Protein AF-A0A6M3LMK1-F1 (afdb_monomer_lite)

pLDDT: mean 84.91, std 10.29, range [57.12, 96.0]

Radius of gyration: 12.33 Å; chains: 1; bounding box: 28×24×35 Å

Foldseek 3Di:
DDWDWPDWDDDPPKIKIKTKDWAQDQKDKHQGVAQWFQDKDWDQPPDPDDAPDDWDFPDDPGDRHRITITGHPHTTMTMMMTIHD

Sequence (85 aa):
MASTILGETHIGGKRVSWGTFDCSSTTDEITTGLSVINNISVIVYSATAVVADEPVIYETFPKASDGITVNATTTSTGYWMAFGY

Organism: NCBI:txid1070528

Secondary structure (DSSP, 8-state):
-EEEEEEEEEETTEEEEEEEEEESSSEEEEE---SSEEEEEEE---SSS--SSPPEE--PSSBSSSEEEEE-SS-EEEEEEEEE-

Structure (mmCIF, N/CA/C/O backbone):
data_AF-A0A6M3LMK1-F1
#
_entry.id   AF-A0A6M3LMK1-F1
#
loop_
_atom_site.group_PDB
_atom_site.id
_atom_site.type_symbol
_atom_site.label_atom_id
_atom_site.label_alt_id
_atom_site.label_comp_id
_atom_site.label_asym_id
_atom_site.label_entity_id
_atom_site.label_seq_id
_atom_site.pdbx_PDB_ins_code
_atom_site.Cartn_x
_atom_site.Cartn_y
_atom_site.Cartn_z
_atom_site.occupancy
_atom_site.B_iso_or_equiv
_atom_site.auth_seq_id
_atom_site.auth_comp_id
_atom_site.auth_asym_id
_atom_site.auth_atom_id
_atom_site.pdbx_PDB_model_num
ATOM 1 N N . MET A 1 1 ? -3.759 -1.264 -12.348 1.00 63.25 1 MET A N 1
ATOM 2 C CA . MET A 1 1 ? -2.996 -1.482 -11.111 1.00 63.25 1 MET A CA 1
ATOM 3 C C . MET A 1 1 ? -3.453 -2.730 -10.379 1.00 63.25 1 MET A C 1
ATOM 5 O O . MET A 1 1 ? -4.657 -2.966 -10.307 1.00 63.25 1 MET A O 1
ATOM 9 N N . ALA A 1 2 ? -2.517 -3.479 -9.799 1.00 72.31 2 ALA A N 1
ATOM 10 C CA . ALA A 1 2 ? -2.817 -4.484 -8.785 1.00 72.31 2 ALA A CA 1
ATOM 11 C C . ALA A 1 2 ? -2.034 -4.160 -7.502 1.00 72.31 2 ALA A C 1
ATOM 13 O O . ALA A 1 2 ? -0.806 -4.174 -7.503 1.00 72.31 2 ALA A O 1
ATOM 14 N N . SER A 1 3 ? -2.742 -3.863 -6.410 1.00 84.50 3 SER A N 1
ATOM 15 C CA . SER A 1 3 ? -2.186 -3.926 -5.054 1.00 84.50 3 SER A CA 1
ATOM 16 C C . SER A 1 3 ? -2.640 -5.234 -4.420 1.00 84.50 3 SER A C 1
ATOM 18 O O . SER A 1 3 ? -3.797 -5.626 -4.564 1.00 84.50 3 SER A O 1
ATOM 20 N N . THR A 1 4 ? -1.735 -5.936 -3.745 1.00 92.06 4 THR A N 1
ATOM 21 C CA . THR A 1 4 ? -2.058 -7.160 -3.003 1.00 92.06 4 THR A CA 1
ATOM 22 C C . THR A 1 4 ? -1.569 -7.017 -1.577 1.00 92.06 4 THR A C 1
ATOM 24 O O . THR A 1 4 ? -0.373 -6.849 -1.354 1.00 92.06 4 THR A O 1
ATOM 27 N N . ILE A 1 5 ? -2.487 -7.117 -0.616 1.00 95.00 5 ILE A N 1
ATOM 28 C CA . ILE A 1 5 ? -2.148 -7.220 0.805 1.00 95.00 5 ILE A CA 1
ATOM 29 C C . ILE A 1 5 ? -1.561 -8.614 1.039 1.00 95.00 5 ILE A C 1
ATOM 31 O O . ILE A 1 5 ? -2.216 -9.622 0.774 1.00 95.00 5 ILE A O 1
ATOM 35 N N . LEU A 1 6 ? -0.317 -8.670 1.514 1.00 95.38 6 LEU A N 1
ATOM 36 C CA . LEU A 1 6 ? 0.379 -9.921 1.828 1.00 95.38 6 LEU A CA 1
ATOM 37 C C . LEU A 1 6 ? 0.240 -10.304 3.300 1.00 95.38 6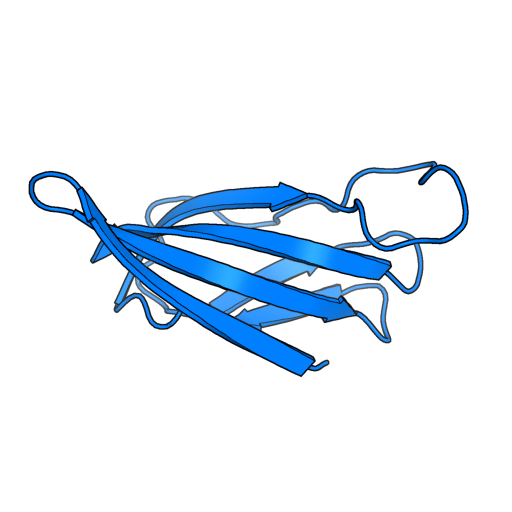 LEU A C 1
ATOM 39 O O . LEU A 1 6 ? 0.327 -11.483 3.640 1.00 95.38 6 LEU A O 1
ATOM 43 N N . GLY A 1 7 ? 0.042 -9.323 4.177 1.00 94.81 7 GLY A N 1
ATOM 44 C CA . GLY A 1 7 ? -0.148 -9.582 5.591 1.00 94.81 7 GLY A CA 1
ATOM 45 C C . GLY A 1 7 ? -0.492 -8.334 6.381 1.00 94.81 7 GLY A C 1
ATOM 46 O O . GLY A 1 7 ? -0.330 -7.202 5.925 1.00 94.81 7 GLY A O 1
ATOM 47 N N . GLU A 1 8 ? -0.966 -8.581 7.595 1.00 95.50 8 GLU A N 1
ATOM 48 C CA . GLU A 1 8 ? -1.298 -7.554 8.565 1.00 95.50 8 GLU A CA 1
ATOM 49 C C . GLU A 1 8 ? -0.834 -7.985 9.957 1.00 95.50 8 GLU A C 1
ATOM 51 O O . GLU A 1 8 ? -0.808 -9.172 10.292 1.00 95.50 8 GLU A O 1
ATOM 56 N N . THR A 1 9 ? -0.483 -7.016 10.795 1.00 95.94 9 THR A N 1
ATOM 57 C CA . THR A 1 9 ? -0.195 -7.240 12.212 1.00 95.94 9 THR A CA 1
ATOM 58 C C . THR A 1 9 ? -0.613 -6.038 13.049 1.00 95.94 9 THR A C 1
ATOM 60 O O . THR A 1 9 ? -0.914 -4.961 12.533 1.00 95.94 9 THR A O 1
ATOM 63 N N . HIS A 1 10 ? -0.620 -6.220 14.364 1.00 95.00 10 HIS A N 1
ATOM 64 C CA . HIS A 1 10 ? -0.857 -5.152 15.323 1.00 95.00 10 HIS A CA 1
ATOM 65 C C . HIS A 1 10 ? 0.457 -4.801 16.018 1.00 95.00 10 HIS A C 1
ATOM 67 O O . HIS A 1 10 ? 1.131 -5.675 16.565 1.00 95.00 10 HIS A O 1
ATOM 73 N N . ILE A 1 11 ? 0.812 -3.515 16.017 1.00 90.75 11 ILE A N 1
ATOM 74 C CA . ILE A 1 11 ? 1.956 -2.992 16.770 1.00 90.75 11 ILE A CA 1
ATOM 75 C C . ILE A 1 11 ? 1.432 -1.918 17.718 1.00 90.75 11 ILE A C 1
ATOM 77 O O . ILE A 1 11 ? 1.025 -0.830 17.303 1.00 90.75 11 ILE A O 1
ATOM 81 N N . GLY A 1 12 ? 1.415 -2.239 19.013 1.00 89.50 12 GLY A N 1
ATOM 82 C CA . GLY A 1 12 ? 0.776 -1.396 20.020 1.00 89.50 12 GLY A CA 1
ATOM 83 C C . GLY A 1 12 ? -0.710 -1.191 19.706 1.00 89.50 12 GLY A C 1
ATOM 84 O O . GLY A 1 12 ? -1.441 -2.154 19.505 1.00 89.50 12 GLY A O 1
ATOM 85 N N . GLY A 1 13 ? -1.150 0.069 19.650 1.00 91.31 13 GLY A N 1
ATOM 86 C CA . GLY A 1 13 ? -2.526 0.445 19.302 1.00 91.31 13 GLY A CA 1
ATOM 87 C 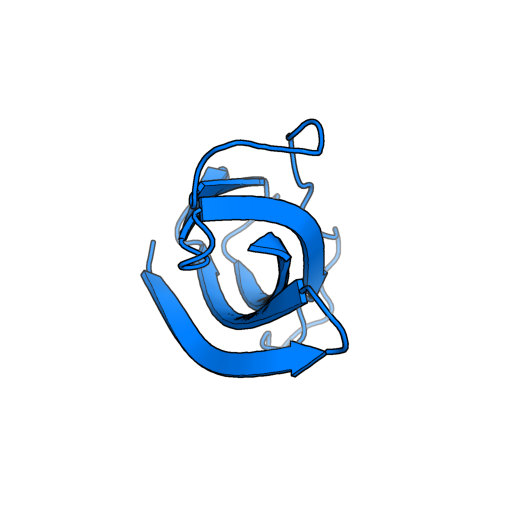C . GLY A 1 13 ? -2.762 0.724 17.814 1.00 91.31 13 GLY A C 1
ATOM 88 O O . GLY A 1 13 ? -3.740 1.388 17.488 1.00 91.31 13 GLY A 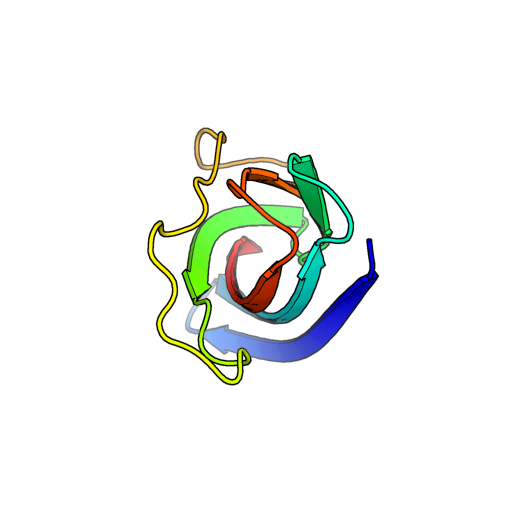O 1
ATOM 89 N N . LYS A 1 14 ? -1.850 0.314 16.925 1.00 92.06 14 LYS A N 1
ATOM 90 C CA . LYS A 1 14 ? -1.931 0.551 15.476 1.00 92.06 14 LYS A CA 1
ATOM 91 C C . LYS A 1 14 ? -1.997 -0.771 14.718 1.00 92.06 14 LYS A C 1
ATOM 93 O O . LYS A 1 14 ? -1.454 -1.782 15.170 1.00 92.06 14 LYS A O 1
ATOM 98 N N . ARG A 1 15 ? -2.596 -0.729 13.533 1.00 95.06 15 ARG A N 1
ATOM 99 C CA . ARG A 1 15 ? -2.499 -1.788 12.527 1.00 95.06 15 ARG A CA 1
ATOM 100 C C . ARG A 1 15 ? -1.385 -1.461 11.550 1.00 95.06 15 ARG A C 1
ATOM 102 O O . ARG A 1 15 ? -1.191 -0.304 11.174 1.00 95.06 15 ARG A O 1
ATOM 109 N N . VAL A 1 16 ? -0.649 -2.491 11.172 1.00 95.50 16 VAL A N 1
ATOM 110 C CA . VAL A 1 16 ? 0.371 -2.435 10.134 1.00 95.50 16 VAL A CA 1
ATOM 111 C C . VAL A 1 16 ? -0.059 -3.397 9.051 1.00 95.50 16 VAL A C 1
ATOM 113 O O . VAL A 1 16 ? -0.290 -4.569 9.336 1.00 95.50 16 VAL A O 1
ATOM 116 N N . SER A 1 17 ? -0.180 -2.889 7.835 1.00 96.00 17 SER A N 1
ATOM 117 C CA . SER A 1 17 ? -0.537 -3.663 6.652 1.00 96.00 17 SER A CA 1
ATOM 118 C C . SER A 1 17 ? 0.602 -3.547 5.655 1.00 96.00 17 SER A C 1
ATOM 120 O O . SER A 1 17 ? 1.196 -2.473 5.525 1.00 96.00 17 SER A O 1
ATOM 122 N N . TRP A 1 18 ? 0.957 -4.640 4.993 1.00 95.00 18 TRP A N 1
ATOM 123 C CA . TRP A 1 18 ? 1.993 -4.629 3.967 1.00 95.00 18 TRP A CA 1
ATOM 124 C C . TRP A 1 18 ? 1.614 -5.515 2.797 1.00 95.00 18 TRP A C 1
ATOM 126 O O . TRP A 1 18 ? 0.833 -6.465 2.903 1.00 95.00 18 TRP A O 1
ATOM 136 N N . GLY A 1 19 ? 2.217 -5.213 1.660 1.00 93.38 19 GLY A N 1
ATOM 137 C CA . GLY A 1 19 ? 1.860 -5.867 0.426 1.00 93.38 19 GLY A CA 1
ATOM 138 C C . GLY A 1 19 ? 2.806 -5.566 -0.713 1.00 93.38 19 GLY A C 1
ATOM 139 O O . GLY A 1 19 ? 3.888 -5.005 -0.528 1.00 93.38 19 GLY A O 1
ATOM 140 N N . THR A 1 20 ? 2.371 -5.956 -1.901 1.00 90.62 20 THR A N 1
ATOM 141 C CA . THR A 1 20 ? 3.017 -5.612 -3.164 1.00 90.62 20 THR A CA 1
ATOM 142 C C . THR A 1 20 ? 2.132 -4.690 -3.975 1.00 90.62 20 THR A C 1
ATOM 144 O O . THR A 1 20 ? 0.907 -4.704 -3.837 1.00 90.62 20 THR A O 1
ATOM 147 N N . PHE A 1 21 ? 2.757 -3.919 -4.851 1.00 86.50 21 PHE A N 1
ATOM 148 C CA . PHE A 1 21 ? 2.070 -3.145 -5.871 1.00 86.50 21 PHE A CA 1
ATOM 149 C C . PHE A 1 21 ? 2.708 -3.398 -7.237 1.00 86.50 21 PHE A C 1
ATOM 151 O O . PHE A 1 21 ? 3.908 -3.666 -7.332 1.00 86.50 21 PHE A O 1
ATOM 158 N N . ASP A 1 22 ? 1.883 -3.299 -8.273 1.00 85.19 22 ASP A N 1
ATOM 159 C CA . ASP A 1 22 ? 2.282 -3.246 -9.674 1.00 85.19 22 ASP A CA 1
ATOM 160 C C . ASP A 1 22 ? 1.615 -2.031 -10.331 1.00 85.19 22 ASP A C 1
ATOM 162 O O . ASP A 1 22 ? 0.390 -2.000 -10.546 1.00 85.19 22 ASP A O 1
ATOM 166 N N . CYS A 1 23 ? 2.431 -1.006 -10.579 1.00 77.38 23 CYS A N 1
ATOM 167 C CA . CYS A 1 23 ? 2.054 0.201 -11.292 1.00 77.38 23 CYS A CA 1
ATOM 168 C C . CYS A 1 23 ? 2.269 -0.027 -12.786 1.00 77.38 23 CYS A C 1
ATOM 170 O O . CYS A 1 23 ? 3.392 -0.009 -13.294 1.00 77.38 23 CYS A O 1
ATOM 172 N N . SER A 1 24 ? 1.160 -0.182 -13.502 1.00 74.62 24 SER A N 1
ATOM 173 C CA . SER A 1 24 ? 1.129 -0.217 -14.965 1.00 74.62 24 SER A CA 1
ATOM 174 C C . SER A 1 24 ? 1.172 1.187 -15.583 1.00 74.62 24 SER A C 1
ATOM 176 O O . SER A 1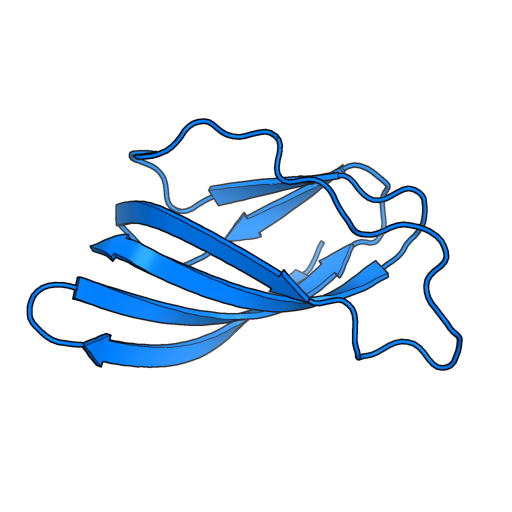 24 ? 1.246 1.320 -16.803 1.00 74.62 24 SER A O 1
ATOM 178 N N . SER A 1 25 ? 1.086 2.231 -14.755 1.00 75.12 25 SER A N 1
ATOM 179 C CA . SER A 1 25 ? 1.082 3.631 -15.167 1.00 75.12 25 SER A CA 1
ATOM 180 C C . SER A 1 25 ? 1.959 4.497 -14.254 1.00 75.12 25 SER A C 1
ATOM 182 O O . SER A 1 25 ? 2.505 4.025 -13.259 1.00 75.12 25 SER A O 1
ATOM 184 N N . THR A 1 26 ? 2.108 5.777 -14.603 1.00 79.62 26 THR A N 1
ATOM 185 C CA . THR A 1 26 ? 2.869 6.745 -13.801 1.00 79.62 26 THR A CA 1
ATOM 186 C C . THR A 1 26 ? 2.146 7.183 -12.527 1.00 79.62 26 THR A C 1
ATOM 188 O O . THR A 1 26 ? 2.776 7.789 -11.668 1.00 79.62 26 THR A O 1
ATOM 191 N N . THR A 1 27 ? 0.843 6.918 -12.399 1.00 80.88 27 THR A N 1
ATOM 192 C CA . THR A 1 27 ? 0.020 7.331 -11.255 1.00 80.88 27 THR A CA 1
ATOM 193 C C . THR A 1 27 ? -1.017 6.260 -10.972 1.00 80.88 27 THR A C 1
ATOM 195 O O . THR A 1 27 ? -1.893 6.018 -11.796 1.00 80.88 27 THR A O 1
ATOM 198 N N . ASP A 1 28 ? -0.936 5.642 -9.802 1.00 84.38 28 ASP A N 1
ATOM 199 C CA . ASP A 1 28 ? -1.734 4.470 -9.446 1.00 84.38 28 ASP A CA 1
ATOM 200 C C . ASP A 1 28 ? -2.035 4.478 -7.923 1.00 84.38 28 AS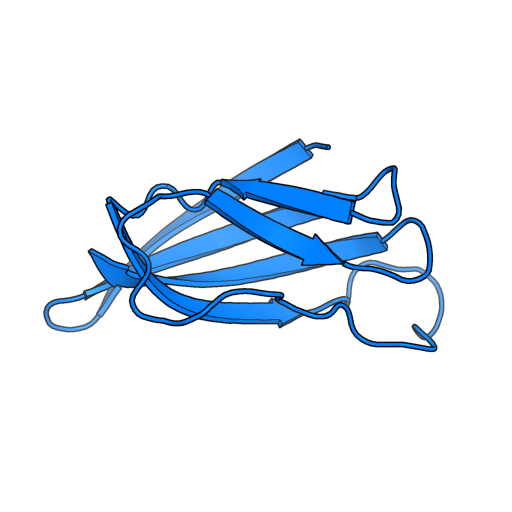P A C 1
ATOM 202 O O . ASP A 1 28 ? -1.348 5.154 -7.157 1.00 84.38 28 ASP A O 1
ATOM 206 N N . GLU A 1 29 ? -3.087 3.787 -7.461 1.00 89.12 29 GLU A N 1
ATOM 207 C CA . GLU A 1 29 ? -3.566 3.815 -6.061 1.00 89.12 29 GLU A CA 1
ATOM 208 C C . GLU A 1 29 ? -3.387 2.498 -5.264 1.00 89.12 29 GLU A C 1
ATOM 210 O O . GLU A 1 29 ? -4.025 1.480 -5.532 1.00 89.12 29 GLU A O 1
ATOM 215 N N . ILE A 1 30 ? -2.581 2.511 -4.199 1.00 90.00 30 ILE A N 1
ATOM 216 C CA . ILE A 1 30 ? -2.415 1.362 -3.297 1.00 90.00 30 ILE A CA 1
ATOM 217 C C . ILE A 1 30 ? -3.573 1.310 -2.299 1.00 90.00 30 ILE A C 1
ATOM 219 O O . ILE A 1 30 ? -3.687 2.183 -1.442 1.00 90.00 30 ILE A O 1
ATOM 223 N N . THR A 1 31 ? -4.361 0.235 -2.331 1.00 92.81 31 THR A N 1
ATOM 224 C CA . THR A 1 31 ? -5.309 -0.097 -1.256 1.00 92.81 31 THR A CA 1
ATOM 225 C C . THR A 1 31 ? -4.584 -0.781 -0.096 1.00 92.81 31 THR A C 1
ATOM 227 O O . THR A 1 31 ? -3.989 -1.847 -0.272 1.00 92.81 31 THR A O 1
ATOM 230 N N . THR A 1 32 ? -4.638 -0.175 1.090 1.00 91.88 32 THR A N 1
ATOM 231 C CA . THR A 1 32 ? -3.913 -0.620 2.295 1.00 91.88 32 THR A CA 1
ATOM 232 C C . THR A 1 32 ? -4.753 -1.461 3.259 1.00 91.88 32 THR A C 1
ATOM 234 O O . THR A 1 32 ? -4.192 -2.139 4.117 1.00 91.88 32 THR A O 1
ATOM 237 N N . GLY A 1 33 ? -6.087 -1.407 3.155 1.00 91.88 33 GLY A N 1
ATOM 238 C CA . GLY A 1 33 ? -7.003 -2.047 4.111 1.00 91.88 33 GLY A CA 1
ATOM 239 C C . GLY A 1 33 ? -7.111 -1.333 5.469 1.00 91.88 33 GLY A C 1
ATOM 240 O O . GLY A 1 33 ? -7.767 -1.838 6.383 1.00 91.88 33 GLY A O 1
ATOM 241 N N . LEU A 1 34 ? -6.479 -0.163 5.611 1.00 92.62 34 LEU A N 1
ATOM 242 C CA . LEU A 1 34 ? -6.516 0.661 6.817 1.00 92.62 34 LEU A CA 1
ATOM 243 C C . LEU A 1 34 ? -7.580 1.755 6.659 1.00 92.62 34 LEU A C 1
ATOM 245 O O . LEU A 1 34 ? -7.588 2.489 5.679 1.00 92.62 34 LEU A O 1
ATOM 249 N N . SER A 1 35 ? -8.454 1.900 7.647 1.00 93.00 35 SER A N 1
ATOM 250 C CA . SER A 1 35 ? -9.457 2.969 7.724 1.00 93.00 35 SER A CA 1
ATOM 251 C C . SER A 1 35 ? -8.844 4.367 7.876 1.00 93.00 35 SER A C 1
ATOM 253 O O . SER A 1 35 ? -9.412 5.353 7.406 1.00 93.00 35 SER A O 1
ATOM 255 N N . VAL A 1 36 ? -7.677 4.459 8.524 1.00 93.94 36 VAL A N 1
ATOM 256 C CA . VAL A 1 36 ? -6.881 5.689 8.617 1.00 93.94 36 VAL A CA 1
ATOM 257 C C . VAL A 1 36 ? -5.413 5.353 8.425 1.00 93.94 36 VAL A C 1
ATOM 259 O O . VAL A 1 36 ? -4.852 4.566 9.187 1.00 93.94 36 VAL A O 1
ATOM 262 N N . ILE A 1 37 ? -4.763 6.017 7.475 1.00 94.94 37 ILE A N 1
ATOM 263 C CA . ILE A 1 37 ? -3.339 5.858 7.186 1.00 94.94 37 ILE A CA 1
ATOM 264 C C . ILE A 1 37 ? -2.582 7.007 7.850 1.00 94.94 37 ILE A C 1
ATOM 266 O O . ILE A 1 37 ? -2.810 8.175 7.544 1.00 94.94 37 ILE A O 1
ATOM 270 N N . ASN A 1 38 ? -1.686 6.685 8.782 1.00 93.25 38 ASN A N 1
ATOM 271 C CA . ASN A 1 38 ? -0.852 7.666 9.488 1.00 93.25 38 ASN A CA 1
ATOM 272 C C . ASN A 1 38 ? 0.520 7.843 8.830 1.00 93.25 38 ASN A C 1
ATOM 274 O O . ASN A 1 38 ? 1.139 8.894 8.967 1.00 93.25 38 ASN A O 1
ATOM 278 N N . ASN A 1 39 ? 1.022 6.794 8.183 1.00 91.19 39 ASN A N 1
ATOM 279 C CA . ASN A 1 39 ? 2.275 6.791 7.440 1.00 91.19 39 ASN A CA 1
ATOM 280 C C . ASN A 1 39 ? 2.268 5.596 6.475 1.00 91.19 39 ASN A C 1
ATOM 282 O O . ASN A 1 39 ? 1.668 4.563 6.785 1.00 91.19 39 ASN A O 1
ATOM 286 N N . ILE A 1 40 ? 2.951 5.721 5.342 1.00 89.50 40 ILE A N 1
ATOM 287 C CA . ILE A 1 40 ? 3.242 4.611 4.438 1.00 89.50 40 ILE A CA 1
ATOM 288 C C . ILE A 1 40 ? 4.675 4.732 3.925 1.00 89.50 40 ILE A C 1
ATOM 290 O O . ILE A 1 40 ? 5.153 5.818 3.607 1.00 89.50 40 ILE A O 1
ATOM 294 N N . SER A 1 41 ? 5.358 3.597 3.851 1.00 86.44 41 SER A N 1
ATOM 295 C CA . SER A 1 41 ? 6.646 3.445 3.187 1.00 86.44 41 SER A CA 1
ATOM 296 C C . SER A 1 41 ? 6.452 2.578 1.949 1.00 86.44 41 SER A C 1
ATOM 298 O O . SER A 1 41 ? 5.897 1.482 2.037 1.00 86.44 41 SER A O 1
ATOM 300 N N . VAL A 1 42 ? 6.904 3.073 0.800 1.00 79.62 42 VAL A N 1
ATOM 301 C CA . VAL A 1 42 ? 6.880 2.362 -0.482 1.00 79.62 42 VAL A CA 1
ATOM 302 C C . VAL A 1 42 ? 8.324 2.081 -0.871 1.00 79.62 42 VAL A C 1
ATOM 304 O O . VAL A 1 42 ? 9.163 2.973 -0.804 1.00 79.62 42 VAL A O 1
ATOM 307 N N . ILE A 1 43 ? 8.626 0.836 -1.230 1.00 73.25 43 ILE A N 1
ATOM 308 C CA . ILE A 1 43 ? 9.987 0.385 -1.502 1.00 73.25 43 ILE A CA 1
ATOM 309 C C . ILE A 1 43 ? 10.021 -0.419 -2.806 1.00 73.25 43 ILE A C 1
ATOM 311 O O . ILE A 1 43 ? 9.399 -1.477 -2.925 1.00 73.25 43 ILE A O 1
ATOM 315 N N . VAL A 1 44 ? 10.788 0.055 -3.786 1.00 66.31 44 VAL A N 1
ATOM 316 C CA . VAL A 1 44 ? 10.863 -0.535 -5.134 1.00 66.31 44 VAL A CA 1
ATOM 317 C C . VAL A 1 44 ? 12.046 -1.502 -5.230 1.00 66.31 44 VAL A C 1
ATOM 319 O O . VAL A 1 44 ? 13.084 -1.176 -5.792 1.00 66.31 44 VAL A O 1
ATOM 322 N N . TYR A 1 45 ? 11.922 -2.694 -4.635 1.00 60.53 45 TYR A N 1
ATOM 323 C CA . TYR A 1 45 ? 12.985 -3.722 -4.667 1.00 60.53 45 TYR A CA 1
ATOM 324 C C . TYR A 1 45 ? 12.740 -4.878 -5.648 1.00 60.53 45 TYR A C 1
ATOM 326 O O . TYR A 1 45 ? 13.601 -5.746 -5.763 1.00 60.53 45 TYR A O 1
ATOM 334 N N . SER A 1 46 ? 11.603 -4.942 -6.350 1.00 57.12 46 SER A N 1
ATOM 335 C CA . SER A 1 46 ? 11.269 -6.119 -7.174 1.00 57.12 46 SER A CA 1
ATOM 336 C C . SER A 1 46 ? 11.545 -5.962 -8.674 1.00 57.12 46 SER A C 1
ATOM 338 O O . SER A 1 46 ? 11.018 -6.737 -9.469 1.00 57.12 46 SER A O 1
ATOM 340 N N . ALA A 1 47 ? 12.384 -5.006 -9.082 1.00 59.31 47 ALA A N 1
ATOM 341 C CA . ALA A 1 47 ? 12.810 -4.866 -10.475 1.00 59.31 47 ALA A CA 1
ATOM 342 C C . ALA A 1 47 ? 14.171 -5.541 -10.727 1.00 59.31 47 ALA A C 1
ATOM 344 O O . ALA A 1 47 ? 15.049 -5.567 -9.868 1.00 59.31 47 ALA A O 1
ATOM 345 N N . THR A 1 48 ? 14.381 -6.057 -11.941 1.00 62.44 48 THR A N 1
ATOM 346 C CA . THR A 1 48 ? 15.651 -6.674 -12.378 1.00 62.44 48 THR A CA 1
ATOM 347 C C . THR A 1 48 ? 16.781 -5.664 -12.620 1.00 62.44 48 THR A C 1
ATOM 349 O O . THR A 1 48 ? 17.878 -6.056 -13.014 1.00 62.44 48 THR A O 1
ATOM 352 N N . ALA A 1 49 ? 16.522 -4.368 -12.429 1.00 62.28 49 ALA A N 1
ATOM 353 C CA . ALA A 1 49 ? 17.460 -3.274 -12.644 1.00 62.28 49 ALA A CA 1
ATOM 354 C C . ALA A 1 49 ? 17.334 -2.224 -11.532 1.00 62.28 49 ALA A C 1
ATOM 356 O O . ALA A 1 49 ? 16.293 -2.112 -10.885 1.00 62.28 49 ALA A O 1
ATOM 357 N N . VAL A 1 50 ? 18.405 -1.451 -11.332 1.00 65.88 50 VAL A N 1
ATOM 358 C CA . VAL A 1 50 ? 18.418 -0.317 -10.400 1.00 65.88 50 VAL A CA 1
ATOM 359 C C . VAL A 1 50 ? 17.363 0.698 -10.834 1.00 65.88 50 VAL A C 1
ATOM 361 O O . VAL A 1 50 ? 17.329 1.112 -11.992 1.00 65.88 50 VAL A O 1
ATOM 364 N N . VAL A 1 51 ? 16.511 1.088 -9.892 1.00 67.06 51 VAL A N 1
ATOM 365 C CA . VAL A 1 51 ? 15.480 2.103 -10.100 1.00 67.06 51 VAL A CA 1
ATOM 366 C C . VAL A 1 51 ? 16.143 3.478 -10.043 1.00 67.06 51 VAL A C 1
ATOM 368 O O . VAL A 1 51 ? 16.859 3.776 -9.090 1.00 67.06 51 VAL A O 1
ATOM 371 N N . ALA A 1 52 ? 15.942 4.293 -11.082 1.00 71.00 52 ALA A N 1
ATOM 372 C CA . ALA A 1 52 ? 16.550 5.620 -11.179 1.00 71.00 52 ALA A CA 1
ATOM 373 C C . ALA A 1 52 ? 15.884 6.649 -10.249 1.00 71.00 52 ALA A C 1
ATOM 375 O O . ALA A 1 52 ? 16.581 7.493 -9.693 1.00 71.00 52 ALA A O 1
ATOM 376 N N . ASP A 1 53 ? 14.564 6.536 -10.055 1.00 75.25 53 ASP A N 1
ATOM 377 C CA . ASP A 1 53 ? 13.757 7.455 -9.250 1.00 75.25 53 ASP A CA 1
ATOM 378 C C . ASP A 1 53 ? 12.841 6.684 -8.295 1.00 75.25 53 ASP A C 1
ATOM 380 O O . ASP A 1 53 ? 12.109 5.780 -8.708 1.00 75.25 53 ASP A O 1
ATOM 384 N N . GLU A 1 54 ? 12.836 7.061 -7.019 1.00 75.00 54 GLU A N 1
ATOM 385 C CA . GLU A 1 54 ? 11.880 6.512 -6.060 1.00 75.00 54 GLU A CA 1
ATOM 386 C C . GLU A 1 54 ? 10.462 7.055 -6.321 1.00 75.00 54 GLU A C 1
ATOM 388 O O . GLU A 1 54 ? 10.295 8.229 -6.669 1.00 75.00 54 GLU A O 1
ATOM 393 N N . PRO A 1 55 ? 9.417 6.228 -6.146 1.00 78.19 55 PRO A N 1
ATOM 394 C CA . PRO A 1 55 ? 8.046 6.662 -6.307 1.00 78.19 55 PRO A CA 1
ATOM 395 C C . PRO A 1 55 ? 7.663 7.643 -5.200 1.00 78.19 55 PRO A C 1
ATOM 397 O O . PRO A 1 55 ? 8.007 7.477 -4.028 1.00 78.19 55 PRO A O 1
ATOM 400 N N . VAL A 1 56 ? 6.900 8.661 -5.579 1.00 83.38 56 VAL A N 1
ATOM 401 C CA . VAL A 1 56 ? 6.455 9.725 -4.684 1.00 83.38 56 VAL A CA 1
ATOM 402 C C . VAL A 1 56 ? 5.042 9.432 -4.205 1.00 83.38 56 VAL A C 1
ATOM 404 O O . VAL A 1 56 ? 4.142 9.155 -4.999 1.00 83.38 56 VAL A O 1
ATOM 407 N N . ILE A 1 57 ? 4.831 9.556 -2.898 1.00 86.44 57 ILE A N 1
ATOM 408 C CA . ILE A 1 57 ? 3.503 9.532 -2.287 1.00 86.44 57 ILE A CA 1
ATOM 409 C C . ILE A 1 57 ? 2.979 10.970 -2.250 1.00 86.44 57 ILE A C 1
ATOM 411 O O . ILE A 1 57 ? 3.540 11.816 -1.553 1.00 86.44 57 ILE A O 1
ATOM 415 N N . TYR A 1 58 ? 1.915 11.260 -3.002 1.00 81.88 58 TYR A N 1
ATOM 416 C CA . TYR A 1 58 ? 1.332 12.606 -3.087 1.00 81.88 58 TYR A CA 1
ATOM 417 C C . TYR A 1 58 ? 0.137 12.756 -2.137 1.00 81.88 58 TYR A C 1
ATOM 419 O O . TYR A 1 58 ? -0.986 13.022 -2.551 1.00 81.88 58 TYR A O 1
ATOM 427 N N . GLU A 1 59 ? 0.367 12.525 -0.847 1.00 85.75 59 GLU A N 1
ATOM 428 C 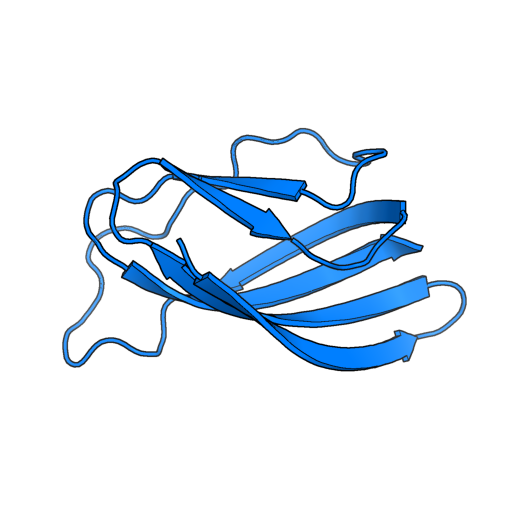CA . GLU A 1 59 ? -0.688 12.513 0.168 1.00 85.75 59 GLU A CA 1
ATOM 429 C C . GLU A 1 59 ? -0.253 13.280 1.416 1.00 85.75 59 GLU A C 1
ATOM 431 O O . GLU A 1 59 ? 0.930 13.344 1.755 1.00 85.75 59 GLU A O 1
ATOM 436 N N . THR A 1 60 ? -1.225 13.849 2.130 1.00 91.88 60 THR A N 1
ATOM 437 C CA . THR A 1 60 ? -1.003 14.407 3.469 1.00 91.88 60 THR A CA 1
ATOM 438 C C . THR A 1 60 ? -1.528 13.430 4.508 1.00 91.88 60 THR A C 1
ATOM 440 O O . THR A 1 60 ? -2.659 12.957 4.405 1.00 91.88 60 THR A O 1
ATOM 443 N N . PHE A 1 61 ? -0.715 13.144 5.523 1.00 91.75 61 PHE A N 1
ATOM 444 C CA . PHE A 1 61 ? -1.085 12.251 6.615 1.00 91.75 61 PHE A CA 1
ATOM 445 C C . PHE A 1 61 ? -1.478 13.029 7.881 1.00 91.75 61 PHE A C 1
ATOM 447 O O . PHE A 1 61 ? -0.872 14.064 8.167 1.00 91.75 61 PHE A O 1
ATOM 454 N N . PRO A 1 62 ? -2.439 12.523 8.679 1.00 93.94 62 PRO A N 1
ATOM 455 C CA . PRO A 1 62 ? -3.188 11.281 8.471 1.00 93.94 62 PRO A CA 1
ATOM 456 C C . PRO A 1 62 ? -4.270 11.401 7.383 1.00 93.94 62 PRO A C 1
ATOM 458 O O . PRO A 1 62 ? -4.940 12.426 7.278 1.00 93.94 62 PRO A O 1
ATOM 461 N N . LYS A 1 63 ? -4.471 10.328 6.610 1.00 93.88 63 LYS A N 1
ATOM 462 C CA . LYS A 1 63 ? -5.498 10.226 5.562 1.00 93.88 63 LYS A CA 1
ATOM 463 C C . LYS A 1 63 ? -6.593 9.257 6.006 1.00 93.88 63 LYS A C 1
ATOM 465 O O . LYS A 1 63 ? -6.308 8.099 6.297 1.00 93.88 63 LYS A O 1
ATOM 470 N N . ALA A 1 64 ? -7.839 9.721 6.059 1.00 93.75 64 ALA A N 1
ATOM 471 C CA . ALA A 1 64 ? -9.008 8.910 6.419 1.00 93.75 64 ALA A CA 1
ATOM 472 C C . ALA A 1 64 ? -9.595 8.189 5.189 1.00 93.75 64 ALA A C 1
ATOM 474 O O . ALA A 1 64 ? -10.727 8.436 4.778 1.00 93.75 64 ALA A O 1
ATOM 475 N N . SER A 1 65 ? -8.767 7.371 4.547 1.00 91.06 65 SER A N 1
ATOM 476 C CA . SER A 1 65 ? -9.093 6.530 3.396 1.00 91.06 65 SER A CA 1
ATOM 477 C C . SER A 1 65 ? -8.039 5.431 3.320 1.00 91.06 65 SER A C 1
ATOM 479 O O . SER A 1 65 ? -6.907 5.631 3.762 1.00 91.06 65 SER A O 1
ATOM 481 N N . ASP A 1 66 ? -8.415 4.286 2.769 1.00 89.25 66 ASP A N 1
ATOM 482 C CA . ASP A 1 66 ? -7.554 3.124 2.578 1.00 89.25 66 ASP A CA 1
ATOM 483 C C . ASP A 1 66 ? -6.676 3.208 1.321 1.00 89.25 66 ASP A C 1
ATOM 485 O O . ASP A 1 66 ? -5.747 2.406 1.196 1.00 89.25 66 ASP A O 1
ATOM 489 N N . GLY A 1 67 ? -6.934 4.167 0.427 1.00 90.94 67 GLY A N 1
ATOM 490 C CA . GLY A 1 67 ? -6.206 4.377 -0.823 1.00 90.94 67 GLY A CA 1
ATOM 491 C C . GLY A 1 67 ? -5.041 5.364 -0.700 1.00 90.94 67 GLY A C 1
ATOM 492 O O . GLY A 1 67 ? -5.170 6.436 -0.099 1.00 90.94 67 GLY A O 1
ATOM 493 N N . ILE A 1 68 ? -3.902 5.042 -1.316 1.00 89.75 68 ILE A N 1
ATOM 494 C CA . ILE A 1 68 ? -2.723 5.915 -1.420 1.00 89.75 68 ILE A CA 1
ATOM 495 C C . ILE A 1 68 ? -2.321 6.100 -2.870 1.00 89.75 68 ILE A C 1
ATOM 497 O O . ILE A 1 68 ? -1.947 5.135 -3.529 1.00 89.75 68 ILE A O 1
ATOM 501 N N . THR A 1 69 ? -2.296 7.350 -3.325 1.00 89.62 69 THR A N 1
ATOM 502 C CA . THR A 1 69 ? -1.778 7.678 -4.652 1.00 89.62 69 THR A CA 1
ATOM 503 C C . THR A 1 69 ? -0.255 7.588 -4.661 1.00 89.62 69 THR A C 1
ATOM 505 O O . THR A 1 69 ? 0.433 8.294 -3.914 1.00 89.62 69 THR A O 1
ATOM 508 N N . VAL A 1 70 ? 0.272 6.738 -5.534 1.00 85.38 70 VAL A N 1
ATOM 509 C CA . VAL A 1 70 ? 1.698 6.565 -5.793 1.00 85.38 70 VAL A CA 1
ATOM 510 C C . VAL A 1 70 ? 2.001 7.040 -7.207 1.00 85.38 70 VAL A C 1
ATOM 512 O O . VAL A 1 70 ? 1.414 6.558 -8.176 1.00 85.38 70 VAL A O 1
ATOM 515 N N . ASN A 1 71 ? 2.944 7.973 -7.317 1.00 84.25 71 ASN A N 1
ATOM 516 C CA . ASN A 1 71 ? 3.453 8.466 -8.589 1.00 84.25 71 ASN A CA 1
ATOM 517 C C . ASN A 1 71 ? 4.837 7.883 -8.869 1.00 84.25 71 ASN A C 1
ATOM 519 O O . ASN A 1 71 ? 5.756 8.060 -8.074 1.00 84.25 71 ASN A O 1
ATOM 523 N N . ALA A 1 72 ? 5.000 7.239 -10.019 1.00 78.75 72 ALA A N 1
ATOM 524 C CA . ALA A 1 72 ? 6.263 6.692 -10.496 1.00 78.75 72 ALA A CA 1
ATOM 525 C C . ALA A 1 72 ? 6.605 7.257 -11.882 1.00 78.75 72 ALA A C 1
ATOM 527 O O . ALA A 1 72 ? 5.723 7.597 -12.669 1.00 78.75 72 ALA A O 1
ATOM 528 N N . THR A 1 73 ? 7.895 7.352 -12.209 1.00 75.00 73 THR A N 1
ATOM 529 C CA . THR A 1 73 ? 8.348 7.849 -13.522 1.00 75.00 73 THR A CA 1
ATOM 530 C C . THR A 1 73 ? 8.169 6.819 -14.639 1.00 75.00 73 THR A C 1
ATOM 532 O O . THR A 1 73 ? 8.096 7.178 -15.813 1.00 75.00 73 THR A O 1
ATOM 535 N N . THR A 1 74 ? 8.057 5.539 -14.281 1.00 74.25 74 THR A N 1
ATOM 536 C CA . THR A 1 74 ? 7.835 4.404 -15.186 1.00 74.25 74 THR A CA 1
ATOM 537 C C . THR A 1 74 ? 7.001 3.327 -14.489 1.00 74.25 74 THR A C 1
ATOM 539 O O . THR A 1 74 ? 6.713 3.425 -13.293 1.00 74.25 74 THR A O 1
ATOM 542 N N . THR A 1 75 ? 6.615 2.287 -15.234 1.00 74.38 75 THR A N 1
ATOM 543 C CA . THR A 1 75 ? 5.996 1.095 -14.647 1.00 74.38 75 THR A CA 1
ATOM 544 C C . THR A 1 75 ? 6.902 0.520 -13.568 1.00 74.38 75 THR A C 1
ATOM 546 O O . THR A 1 75 ? 8.079 0.256 -13.826 1.00 74.38 75 THR A O 1
ATOM 549 N N . SER A 1 76 ? 6.366 0.330 -12.370 1.00 76.12 76 SER A N 1
ATOM 550 C CA . SER A 1 76 ? 7.152 -0.077 -11.210 1.00 76.12 76 SER A CA 1
ATOM 551 C C . SER A 1 76 ? 6.403 -1.105 -10.384 1.00 76.12 76 SER A C 1
ATOM 553 O O . SER A 1 76 ? 5.219 -0.963 -10.092 1.00 76.12 76 SER A O 1
ATOM 555 N N . THR A 1 77 ? 7.126 -2.141 -9.987 1.00 82.56 77 THR A N 1
ATOM 556 C CA . THR A 1 77 ? 6.667 -3.133 -9.024 1.00 82.56 77 THR A CA 1
ATOM 557 C C . THR A 1 77 ? 7.474 -2.999 -7.749 1.00 82.56 77 THR A C 1
ATOM 559 O O . THR A 1 77 ? 8.687 -2.769 -7.781 1.00 82.56 77 THR A O 1
ATOM 562 N N . GLY A 1 78 ? 6.821 -3.175 -6.608 1.00 84.75 78 GLY A N 1
ATOM 563 C CA . GLY A 1 78 ? 7.511 -3.076 -5.333 1.00 84.75 78 GLY A CA 1
ATOM 564 C C . GLY A 1 78 ? 6.688 -3.563 -4.160 1.00 84.75 78 GLY A C 1
ATOM 565 O O . GLY A 1 78 ? 5.628 -4.171 -4.314 1.00 84.75 78 GLY A O 1
ATOM 566 N N . TYR A 1 79 ? 7.215 -3.281 -2.976 1.00 88.81 79 TYR A N 1
ATOM 567 C CA . TYR A 1 79 ? 6.583 -3.551 -1.698 1.00 88.81 79 TYR A CA 1
ATOM 568 C C . TYR A 1 79 ? 6.107 -2.252 -1.066 1.00 88.81 79 TYR A C 1
ATOM 570 O O . TYR A 1 79 ? 6.679 -1.183 -1.277 1.00 88.81 79 TYR A O 1
ATOM 578 N N . TRP A 1 80 ? 5.076 -2.349 -0.246 1.00 90.75 80 TRP A N 1
ATOM 579 C CA . TRP A 1 80 ? 4.596 -1.241 0.561 1.00 90.75 80 TRP A CA 1
ATOM 580 C C . TRP A 1 80 ? 4.309 -1.720 1.979 1.00 90.75 80 TRP A C 1
ATOM 582 O O . TRP A 1 80 ? 4.000 -2.890 2.204 1.00 90.75 80 TRP A O 1
ATOM 592 N N . MET A 1 81 ? 4.410 -0.803 2.936 1.00 93.62 81 MET A N 1
ATOM 593 C CA . MET A 1 81 ? 4.047 -1.016 4.332 1.00 93.62 81 MET A CA 1
ATOM 594 C C . MET A 1 81 ? 3.398 0.256 4.874 1.00 93.62 81 MET A C 1
ATOM 596 O O . MET A 1 81 ? 4.004 1.326 4.846 1.00 93.62 81 MET A O 1
ATOM 600 N N . ALA A 1 82 ? 2.173 0.139 5.373 1.00 94.38 82 ALA A N 1
ATOM 601 C CA . ALA A 1 82 ? 1.379 1.236 5.906 1.00 94.38 82 ALA A CA 1
ATOM 602 C C . ALA A 1 82 ? 1.088 1.035 7.399 1.00 94.38 82 ALA A C 1
ATOM 604 O O . ALA A 1 82 ? 0.876 -0.087 7.859 1.00 94.38 82 ALA A O 1
ATOM 605 N N . PHE A 1 83 ? 1.042 2.139 8.145 1.00 95.06 83 PHE A N 1
ATOM 606 C CA . PHE A 1 83 ? 0.725 2.183 9.572 1.00 95.06 83 PHE A CA 1
ATOM 607 C C . PHE A 1 83 ? -0.543 2.997 9.797 1.00 95.06 83 PHE A C 1
ATOM 609 O O . PHE A 1 83 ? -0.649 4.141 9.346 1.00 95.06 83 PHE A O 1
ATOM 616 N N . GLY A 1 84 ? -1.487 2.456 10.558 1.00 94.38 84 GLY A N 1
ATOM 617 C CA . GLY A 1 84 ? -2.831 3.013 10.605 1.00 94.38 84 GLY A CA 1
ATOM 618 C C . GLY A 1 84 ? -3.757 2.379 11.629 1.00 94.38 84 GLY A C 1
ATOM 619 O O . GLY A 1 84 ? -3.309 1.887 12.669 1.00 94.38 84 GLY A O 1
ATOM 620 N N . TYR A 1 85 ? -5.047 2.440 11.317 1.00 91.56 85 TYR A N 1
ATOM 621 C CA . TYR A 1 85 ? -6.163 1.866 12.069 1.00 91.56 85 TYR A CA 1
ATOM 622 C C . TYR A 1 85 ? -7.106 1.132 11.129 1.00 91.56 85 TYR A C 1
ATOM 624 O O . TYR A 1 85 ? -7.351 1.691 10.041 1.00 91.56 85 TYR A O 1
#